Protein AF-A0A9N9G945-F1 (afdb_monomer_lite)

pLDDT: mean 83.8, std 15.75, range [39.5, 96.56]

InterPro domains:
  IPR036910 High mobility group box domain superfamily [G3DSA:1.10.30.10] (31-111)
  IPR036910 High mobility group box domain superfamily [SSF47095] (25-95)

Organism: NCBI:txid144530

Radius of gyration: 19.73 Å; chains: 1; bounding box: 50×28×59 Å

Structure (mmCIF, N/CA/C/O backbone):
data_AF-A0A9N9G945-F1
#
_entry.id   AF-A0A9N9G945-F1
#
loop_
_atom_site.group_PDB
_atom_site.id
_atom_site.type_symbol
_atom_site.label_atom_id
_atom_site.label_alt_id
_atom_site.label_comp_id
_atom_site.label_asym_id
_atom_site.label_entity_id
_atom_site.label_seq_id
_atom_site.pdbx_PDB_ins_code
_atom_site.Cartn_x
_atom_site.Cartn_y
_atom_site.Cartn_z
_atom_site.occupancy
_atom_site.B_iso_or_equiv
_atom_site.auth_seq_id
_atom_site.auth_comp_id
_atom_site.auth_asym_id
_atom_site.auth_atom_id
_atom_site.pdbx_PDB_model_num
ATOM 1 N N . MET A 1 1 ? -18.377 8.975 13.671 1.00 60.25 1 MET A N 1
ATOM 2 C CA . MET A 1 1 ? -18.051 7.548 13.449 1.00 60.25 1 MET A CA 1
ATOM 3 C C . MET A 1 1 ? -16.677 7.257 14.026 1.00 60.25 1 MET A C 1
ATOM 5 O O . MET A 1 1 ? -15.816 8.119 13.916 1.00 60.25 1 MET A O 1
ATOM 9 N N . ASN A 1 2 ? -16.467 6.090 14.641 1.00 74.19 2 ASN A N 1
ATOM 10 C CA . ASN A 1 2 ? -15.138 5.680 15.098 1.00 74.19 2 ASN A CA 1
ATOM 11 C C . ASN A 1 2 ? -14.378 5.048 13.921 1.00 74.19 2 ASN A C 1
ATOM 13 O O . ASN A 1 2 ? -14.654 3.917 13.537 1.00 74.19 2 ASN A O 1
ATOM 17 N N . THR A 1 3 ? -13.463 5.796 13.310 1.00 76.31 3 THR A N 1
ATOM 18 C CA . THR A 1 3 ? -12.684 5.345 12.145 1.00 76.31 3 THR A CA 1
ATOM 19 C C . THR A 1 3 ? -11.620 4.310 12.511 1.00 76.31 3 THR A C 1
ATOM 21 O O . THR A 1 3 ? -11.193 3.555 11.644 1.00 76.31 3 THR A O 1
ATOM 24 N N . ASN A 1 4 ? -11.267 4.192 13.796 1.00 77.44 4 ASN A N 1
ATOM 25 C CA . ASN A 1 4 ? -10.287 3.225 14.302 1.00 77.44 4 ASN A CA 1
ATOM 26 C C . ASN A 1 4 ? -10.814 1.784 14.376 1.00 77.44 4 ASN A C 1
ATOM 28 O O . ASN A 1 4 ? -10.087 0.887 14.795 1.00 77.44 4 ASN A O 1
ATOM 32 N N . THR A 1 5 ? -12.068 1.542 13.994 1.00 85.62 5 THR A N 1
ATOM 33 C CA . THR A 1 5 ? -12.645 0.191 13.900 1.00 85.62 5 THR A CA 1
ATOM 34 C C . THR A 1 5 ? -13.060 -0.174 12.478 1.00 85.62 5 THR A C 1
ATOM 36 O O . THR A 1 5 ? -13.460 -1.310 12.230 1.00 85.62 5 THR A O 1
ATOM 39 N N . ILE A 1 6 ? -12.961 0.767 11.534 1.00 88.94 6 ILE A N 1
ATOM 40 C CA . ILE A 1 6 ? -13.328 0.542 10.139 1.00 88.94 6 ILE A CA 1
ATOM 41 C C . ILE A 1 6 ? -12.174 -0.170 9.446 1.00 88.94 6 ILE A C 1
ATOM 43 O O . ILE A 1 6 ? -11.084 0.376 9.317 1.00 88.94 6 ILE A O 1
ATOM 47 N N . ARG A 1 7 ? -12.435 -1.396 9.002 1.00 92.12 7 ARG A N 1
ATOM 48 C CA . ARG A 1 7 ? -11.482 -2.233 8.277 1.00 92.12 7 ARG A CA 1
ATOM 49 C C . ARG A 1 7 ? -11.816 -2.221 6.790 1.00 92.12 7 ARG A C 1
ATOM 51 O O . ARG A 1 7 ? -13.009 -2.191 6.475 1.00 92.12 7 ARG A O 1
ATOM 58 N N . PRO A 1 8 ? -10.813 -2.284 5.896 1.00 91.50 8 PRO A N 1
ATOM 59 C CA . PRO A 1 8 ? -11.073 -2.588 4.497 1.00 91.50 8 PRO A CA 1
ATOM 60 C C . PRO A 1 8 ? -11.803 -3.928 4.388 1.00 91.50 8 PRO A C 1
ATOM 62 O O . PRO A 1 8 ? -11.535 -4.845 5.169 1.00 91.50 8 PRO A O 1
ATOM 65 N N . GLN A 1 9 ? -12.697 -4.055 3.411 1.00 91.19 9 GLN A N 1
ATOM 66 C CA . GLN A 1 9 ? -13.300 -5.342 3.087 1.00 91.19 9 GLN A CA 1
ATOM 67 C C . GLN A 1 9 ? -12.224 -6.404 2.792 1.00 91.19 9 GLN A C 1
ATOM 69 O O . GLN A 1 9 ? -11.190 -6.107 2.189 1.00 91.19 9 GLN A O 1
ATOM 74 N N . PHE A 1 10 ? -12.483 -7.645 3.214 1.00 88.56 10 PHE A N 1
ATOM 75 C CA . PHE A 1 10 ? -11.690 -8.811 2.841 1.00 88.56 10 PHE A CA 1
ATOM 76 C C . PHE A 1 10 ? -12.560 -9.812 2.057 1.00 88.56 10 PHE A C 1
ATOM 78 O O . PHE A 1 10 ? -13.646 -10.145 2.541 1.00 88.56 10 PHE A O 1
ATOM 85 N N . PRO A 1 11 ? -12.120 -10.306 0.883 1.00 86.94 11 PRO A N 1
ATOM 86 C CA . PRO A 1 11 ? -10.871 -9.965 0.194 1.00 86.94 11 PRO A CA 1
ATOM 87 C C . PRO A 1 11 ? -10.818 -8.484 -0.232 1.00 86.94 11 PRO A C 1
ATOM 89 O O . PRO A 1 11 ? -11.869 -7.868 -0.432 1.00 86.94 11 PRO A O 1
ATOM 92 N N . PRO A 1 12 ? -9.616 -7.886 -0.317 1.00 86.31 12 PRO A N 1
ATOM 93 C CA . PRO A 1 12 ? -9.465 -6.480 -0.669 1.00 86.31 12 PRO A CA 1
ATOM 94 C C . PRO A 1 12 ? -9.986 -6.204 -2.080 1.00 86.31 12 PRO A C 1
ATOM 96 O O . PRO A 1 12 ? -9.579 -6.851 -3.042 1.00 86.31 12 PRO A O 1
ATOM 99 N N . ASN A 1 13 ? -10.837 -5.186 -2.219 1.00 85.50 13 ASN A N 1
ATOM 100 C CA . ASN A 1 13 ? -11.251 -4.658 -3.520 1.00 85.50 13 ASN A CA 1
ATOM 101 C C . ASN A 1 13 ? -10.168 -3.715 -4.084 1.00 85.50 13 ASN A C 1
ATOM 103 O O . ASN A 1 13 ? -10.354 -2.497 -4.201 1.00 85.50 13 ASN A O 1
ATOM 107 N N . LEU A 1 14 ? -8.988 -4.283 -4.329 1.00 87.69 14 LEU A N 1
ATOM 108 C CA . LEU A 1 14 ? -7.807 -3.593 -4.829 1.00 87.69 14 LEU A CA 1
ATOM 109 C C . LEU A 1 14 ? -7.157 -4.443 -5.918 1.00 87.69 14 LEU A C 1
ATOM 111 O O . LEU A 1 14 ? -6.752 -5.576 -5.663 1.00 87.69 14 LEU A O 1
ATOM 115 N N . SER A 1 15 ? -7.067 -3.885 -7.119 1.00 89.50 15 SER A N 1
ATOM 116 C CA . SER A 1 15 ? -6.408 -4.531 -8.251 1.00 89.50 15 SER A CA 1
ATOM 117 C C . SER A 1 15 ? -4.895 -4.305 -8.232 1.00 89.50 15 SER A C 1
ATOM 119 O O . SER A 1 15 ? -4.377 -3.364 -7.620 1.00 89.50 15 SER A O 1
ATOM 121 N N . VAL A 1 16 ? -4.177 -5.194 -8.911 1.00 89.31 16 VAL A N 1
ATOM 122 C CA . VAL A 1 16 ? -2.718 -5.149 -9.042 1.00 89.31 16 VAL A CA 1
ATOM 123 C C . VAL A 1 16 ? -2.296 -3.924 -9.865 1.00 89.31 16 VAL A C 1
ATOM 125 O O . VAL A 1 16 ? -1.304 -3.262 -9.565 1.00 89.31 16 VAL A O 1
ATOM 128 N N . GLU A 1 17 ? -3.107 -3.566 -10.853 1.00 88.06 17 GLU A N 1
ATOM 129 C CA . GLU A 1 17 ? -2.954 -2.409 -11.723 1.00 88.06 17 GLU A CA 1
ATOM 130 C C . GLU A 1 17 ? -3.032 -1.110 -10.920 1.00 88.06 17 GLU A C 1
ATOM 132 O O . GLU A 1 17 ? -2.149 -0.259 -11.040 1.00 88.06 17 GLU A O 1
ATOM 137 N N . GLU A 1 18 ? -4.031 -0.981 -10.037 1.00 88.69 18 GLU A N 1
ATOM 138 C CA . GLU A 1 18 ? -4.199 0.186 -9.161 1.00 88.69 18 GLU A CA 1
ATOM 139 C C . GLU A 1 18 ? -2.964 0.449 -8.289 1.00 88.69 18 GLU A C 1
ATOM 141 O O . GLU A 1 18 ? -2.638 1.607 -8.017 1.00 88.69 18 GLU A O 1
ATOM 146 N N . LEU A 1 19 ? -2.243 -0.600 -7.879 1.00 89.44 19 LEU A N 1
ATOM 147 C CA . LEU A 1 19 ? -1.011 -0.464 -7.100 1.00 89.44 19 LEU A CA 1
ATOM 148 C C . LEU A 1 19 ? 0.130 0.164 -7.911 1.00 89.44 19 LEU A C 1
ATOM 150 O O . LEU A 1 19 ? 0.963 0.881 -7.349 1.00 89.44 19 LEU A O 1
ATOM 154 N N . ILE A 1 20 ? 0.184 -0.078 -9.221 1.00 90.69 20 ILE A N 1
ATOM 155 C CA . ILE A 1 20 ? 1.311 0.342 -10.061 1.00 90.69 20 ILE A CA 1
ATOM 156 C C . ILE A 1 20 ? 1.045 1.613 -10.866 1.00 90.69 20 ILE A C 1
ATOM 158 O O . ILE A 1 20 ? 2.013 2.182 -11.367 1.00 90.69 20 ILE A O 1
ATOM 162 N N . VAL A 1 21 ? -0.199 2.113 -10.941 1.00 88.88 21 VAL A N 1
ATOM 163 C CA . VAL A 1 21 ? -0.561 3.325 -11.716 1.00 88.88 21 VAL A CA 1
ATOM 164 C C . VAL A 1 21 ? 0.419 4.475 -11.472 1.00 88.88 21 VAL A C 1
ATOM 166 O O . VAL A 1 21 ? 1.005 5.006 -12.412 1.00 88.88 21 VAL A O 1
ATOM 169 N N . ASN A 1 22 ? 0.685 4.814 -10.208 1.00 85.50 22 ASN A N 1
ATOM 170 C CA . ASN A 1 22 ? 1.592 5.917 -9.867 1.00 85.50 22 ASN A CA 1
ATOM 171 C C . ASN A 1 22 ? 3.044 5.657 -10.306 1.00 85.50 22 ASN A C 1
ATOM 173 O O . ASN A 1 22 ? 3.765 6.591 -10.664 1.00 85.50 22 ASN A O 1
ATOM 177 N N . ALA A 1 23 ? 3.491 4.400 -10.258 1.00 86.44 23 ALA A N 1
ATOM 178 C CA . ALA A 1 23 ? 4.832 4.017 -10.686 1.00 86.44 23 ALA A CA 1
ATOM 179 C C . ALA A 1 23 ? 4.964 4.083 -12.216 1.00 86.44 23 ALA A C 1
ATOM 181 O O . ALA A 1 23 ? 5.948 4.635 -12.710 1.00 86.44 23 ALA A O 1
ATOM 182 N N . VAL A 1 24 ? 3.950 3.607 -12.947 1.00 87.50 24 VAL A N 1
ATOM 183 C CA . VAL A 1 24 ? 3.861 3.668 -14.415 1.00 87.50 24 VAL A CA 1
ATOM 184 C C . VAL A 1 24 ? 3.787 5.114 -14.899 1.00 87.50 24 VAL A C 1
ATOM 186 O O . VAL A 1 24 ? 4.567 5.523 -15.756 1.00 87.50 24 VAL A O 1
ATOM 189 N N . GLU A 1 25 ? 2.926 5.941 -14.307 1.00 87.31 25 GLU A N 1
ATOM 190 C CA . GLU A 1 25 ? 2.840 7.357 -14.670 1.00 87.31 25 GLU A CA 1
ATOM 191 C C . GLU A 1 25 ? 4.164 8.091 -14.466 1.00 87.31 25 GLU A C 1
ATOM 193 O O . GLU A 1 25 ? 4.571 8.911 -15.293 1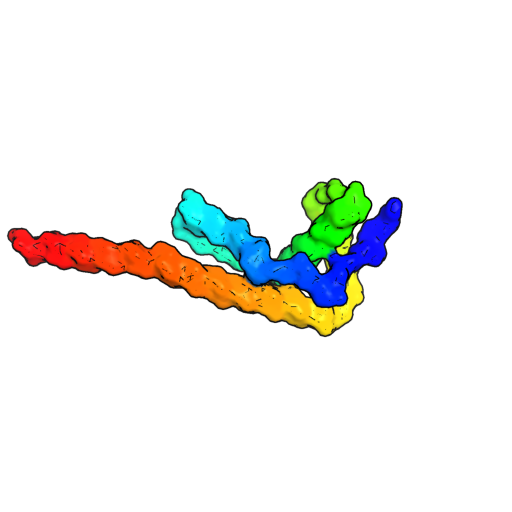.00 87.31 25 GLU A O 1
ATOM 198 N N . LYS A 1 26 ? 4.850 7.817 -13.353 1.00 85.94 26 LYS A N 1
ATOM 199 C CA . LYS A 1 26 ? 6.136 8.444 -13.061 1.00 85.94 26 LYS A CA 1
ATOM 200 C C . LYS A 1 26 ? 7.225 7.967 -14.017 1.00 85.94 26 LYS A C 1
ATOM 202 O O . LYS A 1 26 ? 8.050 8.787 -14.429 1.00 85.94 26 LYS A O 1
ATOM 207 N N . LEU A 1 27 ? 7.203 6.690 -14.395 1.00 86.56 27 LEU A N 1
ATOM 208 C CA . LEU A 1 27 ? 8.062 6.151 -15.442 1.00 86.56 27 LEU A CA 1
ATOM 209 C C . LEU A 1 27 ? 7.833 6.899 -16.761 1.00 86.56 27 LEU A C 1
ATOM 211 O O . LEU A 1 27 ? 8.793 7.412 -17.323 1.00 86.56 27 LEU A O 1
ATOM 215 N N . HIS A 1 28 ? 6.585 7.066 -17.201 1.00 85.50 28 HIS A N 1
ATOM 216 C CA . HIS A 1 28 ? 6.273 7.795 -18.437 1.00 85.50 28 HIS A CA 1
ATOM 217 C C . HIS A 1 28 ? 6.691 9.272 -18.386 1.00 85.50 28 HIS A C 1
ATOM 219 O O . HIS A 1 28 ? 7.246 9.792 -19.348 1.00 85.50 28 HIS A O 1
ATOM 225 N N . LYS A 1 29 ? 6.456 9.959 -17.260 1.00 86.12 29 LYS A N 1
ATOM 226 C CA . LYS A 1 29 ? 6.747 11.398 -17.119 1.00 86.12 29 LYS A CA 1
ATOM 227 C C . LYS A 1 29 ? 8.241 11.708 -16.996 1.00 86.12 29 LYS A C 1
ATOM 229 O O . LYS A 1 29 ? 8.668 12.791 -17.377 1.00 86.12 29 LYS A O 1
ATOM 234 N N . THR A 1 30 ? 9.025 10.808 -16.399 1.00 85.69 30 THR A N 1
ATOM 235 C CA . THR A 1 30 ? 10.420 11.103 -16.010 1.00 85.69 30 THR A CA 1
ATOM 236 C C . THR A 1 30 ? 11.456 10.146 -16.591 1.00 85.69 30 THR A C 1
ATOM 238 O O . THR A 1 30 ? 12.649 10.380 -16.412 1.00 85.69 30 THR A O 1
ATOM 241 N N . GLY A 1 31 ? 11.028 9.047 -17.216 1.00 81.56 31 GLY A N 1
ATOM 242 C CA . GLY A 1 31 ? 11.893 7.944 -17.644 1.00 81.56 31 GLY A CA 1
ATOM 243 C C . GLY A 1 31 ? 12.495 7.135 -16.488 1.00 81.56 31 GLY A C 1
ATOM 244 O O . GLY A 1 31 ? 13.295 6.234 -16.722 1.00 81.56 31 GLY A O 1
ATOM 245 N N . LYS A 1 32 ? 12.151 7.444 -15.228 1.00 80.00 32 LYS A N 1
ATOM 246 C CA . LYS A 1 32 ? 12.762 6.822 -14.045 1.00 80.00 32 LYS A CA 1
ATOM 247 C C . LYS A 1 32 ? 11.879 5.728 -13.462 1.00 80.00 32 LYS A C 1
ATOM 249 O O . LYS A 1 32 ? 10.754 5.985 -13.027 1.00 80.00 32 LYS A O 1
ATOM 254 N N . ILE A 1 33 ? 12.456 4.534 -13.341 1.00 82.69 33 ILE A N 1
ATOM 255 C CA . ILE A 1 33 ? 11.856 3.404 -12.629 1.00 82.69 33 ILE A CA 1
ATOM 256 C C . ILE A 1 33 ? 11.666 3.794 -11.160 1.00 82.69 33 ILE A C 1
ATOM 258 O O . ILE A 1 33 ? 12.603 4.207 -10.472 1.00 82.69 33 ILE A O 1
ATOM 262 N N . SER A 1 34 ? 10.428 3.698 -10.683 1.00 79.00 34 SER A N 1
ATOM 263 C CA . SER A 1 34 ? 10.067 3.979 -9.293 1.00 79.00 34 SER A CA 1
ATOM 264 C C . SER A 1 34 ? 9.816 2.691 -8.524 1.00 79.00 34 SER A C 1
ATOM 266 O O . SER A 1 34 ? 9.515 1.655 -9.105 1.00 79.00 34 SER A O 1
ATOM 268 N N . LYS A 1 35 ? 9.945 2.755 -7.196 1.00 79.12 35 LYS A N 1
ATOM 269 C CA . LYS A 1 35 ? 9.645 1.609 -6.334 1.00 79.12 35 LYS A CA 1
ATOM 270 C C . LYS A 1 35 ? 8.144 1.325 -6.350 1.00 79.12 35 LYS A C 1
ATOM 272 O O . LYS A 1 35 ? 7.346 2.258 -6.252 1.00 79.12 35 LYS A O 1
ATOM 277 N N . THR A 1 36 ? 7.790 0.049 -6.422 1.00 80.38 36 THR A N 1
ATOM 278 C CA . THR A 1 36 ? 6.417 -0.426 -6.246 1.00 80.38 36 THR A CA 1
ATOM 279 C C . THR A 1 36 ? 5.981 -0.265 -4.784 1.00 80.38 36 THR A C 1
ATOM 281 O O . THR A 1 36 ? 6.830 -0.257 -3.880 1.00 80.38 36 THR A O 1
ATOM 284 N N . PRO A 1 37 ? 4.679 -0.056 -4.519 1.00 85.19 37 PRO A N 1
ATOM 285 C CA . PRO A 1 37 ? 4.177 0.101 -3.157 1.00 85.19 37 PRO A CA 1
ATOM 286 C C . PRO A 1 37 ? 4.380 -1.176 -2.335 1.00 85.19 37 PRO A C 1
ATOM 288 O O . PRO A 1 37 ? 4.341 -2.278 -2.864 1.00 85.19 37 PRO A O 1
ATOM 291 N N . ASN A 1 38 ? 4.573 -1.029 -1.023 1.00 93.38 38 ASN A N 1
ATOM 292 C CA . ASN A 1 38 ? 4.644 -2.165 -0.100 1.00 93.38 38 ASN A CA 1
ATOM 293 C C . ASN A 1 38 ? 3.242 -2.608 0.375 1.00 93.38 38 ASN A C 1
ATOM 295 O O . ASN A 1 38 ? 2.242 -1.933 0.117 1.00 93.38 38 ASN A O 1
ATOM 299 N N . SER A 1 39 ? 3.162 -3.723 1.111 1.00 94.50 39 SER A N 1
ATOM 300 C CA . SER A 1 39 ? 1.882 -4.296 1.568 1.00 94.50 39 SER A CA 1
ATOM 301 C C . SER A 1 39 ? 1.089 -3.360 2.488 1.00 94.50 39 SER A C 1
ATOM 303 O O . SER A 1 39 ? -0.137 -3.349 2.447 1.00 94.50 39 SER A O 1
ATOM 305 N N . PHE A 1 40 ? 1.770 -2.523 3.275 1.00 94.62 40 PHE A N 1
ATOM 306 C CA . PHE A 1 40 ? 1.117 -1.501 4.095 1.00 94.62 40 PHE A CA 1
ATOM 307 C C . PHE A 1 40 ? 0.500 -0.383 3.239 1.00 94.62 40 PHE A C 1
ATOM 309 O O . PHE A 1 40 ? -0.605 0.075 3.521 1.00 94.62 40 PHE A O 1
ATOM 316 N N . PHE A 1 41 ? 1.174 0.043 2.168 1.00 93.44 41 PHE A N 1
ATOM 317 C CA . PHE A 1 41 ? 0.609 1.004 1.219 1.00 93.44 41 PHE A CA 1
ATOM 318 C C . PHE A 1 41 ? -0.636 0.442 0.529 1.00 93.44 41 PHE A C 1
ATOM 320 O O . PHE A 1 41 ? -1.639 1.150 0.454 1.00 93.44 41 PHE A O 1
ATOM 327 N N . ALA A 1 42 ? -0.596 -0.822 0.101 1.00 94.88 42 ALA A N 1
ATOM 328 C CA . ALA A 1 42 ? -1.756 -1.508 -0.465 1.00 94.88 42 ALA A CA 1
ATOM 329 C C . ALA A 1 42 ? -2.937 -1.532 0.524 1.00 94.88 42 ALA A C 1
ATOM 331 O O . ALA A 1 42 ? -4.050 -1.133 0.181 1.00 94.88 42 ALA A O 1
ATOM 332 N N . TYR A 1 43 ? -2.675 -1.883 1.786 1.00 95.81 43 TYR A N 1
ATOM 333 C CA . TYR A 1 43 ? -3.673 -1.834 2.857 1.00 95.81 43 TYR A CA 1
ATOM 334 C C . TYR A 1 43 ? -4.268 -0.430 3.044 1.00 95.81 43 TYR A C 1
ATOM 336 O O . TYR A 1 43 ? -5.485 -0.261 3.123 1.00 95.81 43 TYR A O 1
ATOM 344 N N . ARG A 1 44 ? -3.421 0.605 3.067 1.00 95.31 44 ARG A N 1
ATOM 345 C CA . ARG A 1 44 ? -3.852 2.001 3.222 1.00 95.31 44 ARG A CA 1
ATOM 346 C C . ARG A 1 44 ? -4.722 2.474 2.052 1.00 95.31 44 ARG A C 1
ATOM 348 O O . ARG A 1 44 ? -5.669 3.222 2.282 1.00 95.31 44 ARG A O 1
ATOM 355 N N . MET A 1 45 ? -4.435 2.033 0.826 1.00 94.25 45 MET A N 1
ATOM 356 C CA . MET A 1 45 ? -5.272 2.314 -0.348 1.00 94.25 45 MET A CA 1
ATOM 357 C C . MET A 1 45 ? -6.644 1.647 -0.230 1.00 94.25 45 MET A C 1
ATOM 359 O O . MET A 1 45 ? -7.663 2.304 -0.439 1.00 94.25 45 MET A O 1
ATOM 363 N N . ALA A 1 46 ? -6.689 0.376 0.174 1.00 94.88 46 ALA A N 1
ATOM 364 C CA . ALA A 1 46 ? -7.950 -0.325 0.407 1.00 94.88 46 ALA A CA 1
ATOM 365 C C . ALA A 1 46 ? -8.783 0.359 1.510 1.00 94.88 46 ALA A C 1
ATOM 367 O O . ALA A 1 46 ? -9.985 0.566 1.347 1.00 94.88 46 ALA A O 1
ATOM 368 N N . LEU A 1 47 ? -8.136 0.803 2.594 1.00 94.88 47 LEU A N 1
ATOM 369 C CA . LEU A 1 47 ? -8.788 1.566 3.661 1.00 94.88 47 LEU A CA 1
ATOM 370 C C . LEU A 1 47 ? -9.345 2.900 3.159 1.00 94.88 47 LEU A C 1
ATOM 372 O O . LEU A 1 47 ? -10.456 3.280 3.520 1.00 94.88 47 LEU A O 1
ATOM 376 N N . GLN A 1 48 ? -8.598 3.611 2.316 1.00 94.00 48 GLN A N 1
ATOM 377 C CA . GLN A 1 48 ? -9.064 4.862 1.726 1.00 94.00 48 GLN A CA 1
ATOM 378 C C . GLN A 1 48 ? -10.340 4.657 0.902 1.00 94.00 48 GLN A C 1
ATOM 380 O O . GLN A 1 48 ? -11.270 5.455 1.031 1.00 94.00 48 GLN A O 1
ATOM 385 N N . LYS A 1 49 ? -10.402 3.591 0.091 1.00 92.75 49 LYS A N 1
ATOM 386 C CA . LYS A 1 49 ? -11.593 3.242 -0.704 1.00 92.75 49 LYS A CA 1
ATOM 387 C C . LYS A 1 49 ? -12.788 2.950 0.202 1.00 92.75 49 LYS A C 1
ATOM 389 O O . LYS A 1 49 ? -13.861 3.504 -0.014 1.00 92.75 49 LYS A O 1
ATOM 394 N N . GLU A 1 50 ? -12.581 2.163 1.255 1.00 93.81 50 GLU A N 1
ATOM 395 C CA . GLU A 1 50 ? -13.626 1.827 2.227 1.00 93.81 50 GLU A CA 1
ATOM 396 C C . GLU A 1 50 ? -14.180 3.068 2.946 1.00 93.81 50 GLU A C 1
ATOM 398 O O . GLU A 1 50 ? -15.391 3.244 3.074 1.00 93.81 50 GLU A O 1
ATOM 403 N N . LEU A 1 51 ? -13.301 3.962 3.403 1.00 92.75 51 LEU A N 1
ATOM 404 C CA . LEU A 1 51 ? -13.706 5.196 4.076 1.00 92.75 51 LEU A CA 1
ATOM 405 C C . LEU A 1 51 ? -14.438 6.145 3.121 1.00 92.75 51 LEU A C 1
ATOM 407 O O . LEU A 1 51 ? -15.469 6.710 3.488 1.00 92.75 51 LEU A O 1
ATOM 411 N N . THR A 1 52 ? -13.958 6.245 1.882 1.00 92.25 52 THR A N 1
ATOM 412 C CA . THR A 1 52 ? -14.587 7.056 0.834 1.00 92.25 52 THR A CA 1
ATOM 413 C C . THR A 1 52 ? -15.990 6.543 0.504 1.00 92.25 52 THR A C 1
ATOM 415 O O . THR A 1 52 ? -16.925 7.336 0.428 1.00 92.25 52 THR A O 1
ATOM 418 N N . ALA A 1 53 ? -16.179 5.220 0.416 1.00 91.44 53 ALA A N 1
ATOM 419 C CA . ALA A 1 53 ? -17.493 4.599 0.223 1.00 91.44 53 ALA A CA 1
ATOM 420 C C . ALA A 1 53 ? -18.483 4.915 1.363 1.00 91.44 53 ALA A C 1
ATOM 422 O O . ALA A 1 53 ? -19.697 4.890 1.169 1.00 91.44 53 ALA A O 1
ATOM 423 N N . ARG A 1 54 ? -17.972 5.264 2.549 1.00 91.44 54 ARG A N 1
ATOM 424 C CA . ARG A 1 54 ? -18.752 5.684 3.723 1.00 91.44 54 ARG A CA 1
ATOM 425 C C . ARG A 1 54 ? -18.858 7.208 3.859 1.00 91.44 54 ARG A C 1
ATOM 427 O O . ARG A 1 54 ? -19.242 7.694 4.921 1.00 91.44 54 ARG A O 1
ATOM 434 N N . ASN A 1 55 ? -18.540 7.958 2.800 1.00 92.62 55 ASN A N 1
ATOM 435 C CA . ASN A 1 55 ? -18.520 9.424 2.756 1.00 92.62 55 ASN A CA 1
ATOM 436 C C . ASN A 1 55 ? -17.545 10.071 3.758 1.00 92.62 55 ASN A C 1
ATOM 438 O O . ASN A 1 55 ? -17.783 11.181 4.236 1.00 92.62 55 ASN A O 1
ATOM 442 N N . TYR A 1 56 ? -16.443 9.389 4.079 1.00 91.50 56 TYR A N 1
ATOM 443 C CA . TYR A 1 56 ? -15.385 9.918 4.934 1.00 91.50 56 TYR A CA 1
ATOM 444 C C . TYR A 1 56 ? -14.074 10.079 4.158 1.00 91.50 56 TYR A C 1
ATOM 446 O O . TYR A 1 56 ? -13.560 9.133 3.566 1.00 91.50 56 TYR A O 1
ATOM 454 N N . TYR A 1 57 ? -13.511 11.285 4.209 1.00 92.38 57 TYR A N 1
ATOM 455 C CA . TYR A 1 57 ? -12.354 11.692 3.412 1.00 92.38 57 TYR A CA 1
ATOM 456 C C . TYR A 1 57 ? -11.220 12.162 4.337 1.00 92.38 57 TYR A C 1
ATOM 458 O O . TYR A 1 57 ? -11.046 13.366 4.533 1.00 92.38 57 TYR A O 1
ATOM 466 N N . PRO A 1 58 ? -10.473 11.239 4.972 1.00 89.38 58 PRO A N 1
ATOM 467 C CA . PRO A 1 58 ? -9.371 11.617 5.848 1.00 89.38 58 PRO A CA 1
ATOM 468 C C . PRO A 1 58 ? -8.241 12.267 5.049 1.00 89.38 58 PRO A C 1
ATOM 470 O O . PRO A 1 58 ? -7.956 11.874 3.914 1.00 89.38 58 PRO A O 1
ATOM 473 N N . ASN A 1 59 ? -7.531 13.208 5.673 1.00 92.88 59 ASN A N 1
ATOM 474 C CA . ASN A 1 59 ? -6.254 13.655 5.127 1.00 92.88 59 ASN A CA 1
ATOM 475 C C . ASN A 1 59 ? -5.218 12.510 5.179 1.00 92.88 59 ASN A C 1
ATOM 477 O O . ASN A 1 59 ? -5.402 11.488 5.846 1.00 92.88 59 ASN A O 1
ATOM 481 N N . MET A 1 60 ? -4.104 12.673 4.463 1.00 90.81 60 MET A N 1
ATOM 482 C CA . MET A 1 60 ? -3.086 11.620 4.358 1.00 90.81 60 MET A CA 1
ATOM 483 C C . MET A 1 60 ? -2.417 11.262 5.690 1.00 90.81 60 MET A C 1
ATOM 485 O O . MET A 1 60 ? -2.052 10.097 5.876 1.00 90.81 60 MET A O 1
ATOM 489 N N . CYS A 1 61 ? -2.267 12.220 6.609 1.00 94.06 61 CYS A N 1
ATOM 490 C CA . CYS A 1 61 ? -1.692 11.970 7.930 1.00 94.06 61 CYS A CA 1
ATOM 491 C C . CYS A 1 61 ? -2.625 11.083 8.757 1.00 94.06 61 CYS A C 1
ATOM 493 O O . CYS A 1 61 ? -2.211 10.014 9.205 1.00 94.06 61 CYS A O 1
ATOM 495 N N . ASP A 1 62 ? -3.896 11.467 8.865 1.00 93.00 62 ASP A N 1
ATOM 496 C CA . ASP A 1 62 ? -4.910 10.726 9.617 1.00 93.00 62 ASP A CA 1
ATOM 497 C C . ASP A 1 62 ? -5.098 9.325 9.046 1.00 93.00 62 ASP A C 1
ATOM 499 O O . ASP A 1 62 ? -5.091 8.341 9.783 1.00 93.00 62 ASP A O 1
ATOM 503 N N . LEU A 1 63 ? -5.177 9.207 7.717 1.00 94.75 63 LEU A N 1
ATOM 504 C CA . LEU A 1 63 ? -5.291 7.914 7.052 1.00 94.75 63 LEU A CA 1
ATOM 505 C C . LEU A 1 63 ? -4.105 6.997 7.379 1.00 94.75 63 LEU A C 1
ATOM 507 O O . LEU A 1 63 ? -4.293 5.797 7.567 1.00 94.75 63 LEU A O 1
ATOM 511 N N . SER A 1 64 ? -2.890 7.544 7.451 1.00 95.00 64 SER A N 1
ATOM 512 C CA . SER A 1 64 ? -1.685 6.766 7.763 1.00 95.00 64 SER A CA 1
ATOM 513 C C . SER A 1 64 ? -1.651 6.325 9.225 1.00 95.00 64 SER A C 1
ATOM 515 O O . SER A 1 64 ? -1.264 5.190 9.502 1.00 95.00 64 SER A O 1
ATOM 517 N N . ILE A 1 65 ? -2.103 7.180 10.147 1.00 94.31 65 ILE A N 1
ATOM 518 C CA . ILE A 1 65 ? -2.234 6.850 11.573 1.00 94.31 65 ILE A CA 1
ATOM 519 C C . ILE A 1 65 ? -3.266 5.735 11.765 1.00 94.31 65 ILE A C 1
ATOM 521 O O . ILE A 1 65 ? -2.967 4.717 12.391 1.00 94.31 65 ILE A O 1
ATOM 525 N N . ILE A 1 66 ? -4.457 5.893 11.179 1.00 94.38 66 ILE A N 1
ATOM 526 C CA . ILE A 1 66 ? -5.531 4.897 11.257 1.00 94.38 66 ILE A CA 1
ATOM 527 C C . ILE A 1 66 ? -5.040 3.578 10.651 1.00 94.38 66 ILE A C 1
ATOM 529 O O . ILE A 1 66 ? -5.073 2.548 11.320 1.00 94.38 66 ILE A O 1
ATOM 533 N N . ALA A 1 67 ? -4.501 3.603 9.428 1.00 95.94 67 ALA A N 1
ATOM 534 C CA . ALA A 1 67 ? -3.978 2.408 8.772 1.00 95.94 67 ALA A CA 1
ATOM 535 C C . ALA A 1 67 ? -2.888 1.716 9.599 1.00 95.94 67 ALA A C 1
ATOM 537 O O . ALA A 1 67 ? -2.884 0.493 9.670 1.00 95.94 67 ALA A O 1
ATOM 538 N N . GLY A 1 68 ? -1.982 2.468 10.233 1.00 96.25 68 GLY A N 1
ATOM 539 C CA . GLY A 1 68 ? -0.920 1.915 11.077 1.00 96.25 68 GLY A CA 1
ATOM 540 C C . GLY A 1 68 ? -1.471 1.142 12.274 1.00 96.25 68 GLY A C 1
ATOM 541 O O . GLY A 1 68 ? -1.116 -0.020 12.479 1.00 96.25 68 GLY A O 1
ATOM 542 N N . ASN A 1 69 ? -2.396 1.758 13.012 1.00 94.94 69 ASN A N 1
ATOM 543 C CA . ASN A 1 69 ? -3.049 1.134 14.164 1.00 94.94 69 ASN A CA 1
ATOM 544 C C . ASN A 1 69 ? -3.806 -0.135 13.765 1.00 94.94 69 ASN A C 1
ATOM 546 O O . ASN A 1 69 ? -3.703 -1.171 14.424 1.00 94.94 69 ASN A O 1
ATOM 550 N N . LEU A 1 70 ? -4.545 -0.057 12.658 1.00 94.94 70 LEU A N 1
ATOM 551 C CA . LEU A 1 70 ? -5.302 -1.179 12.137 1.00 94.94 70 LEU A CA 1
ATOM 552 C C . LEU A 1 70 ? -4.363 -2.308 11.677 1.00 94.94 70 LEU A C 1
ATOM 554 O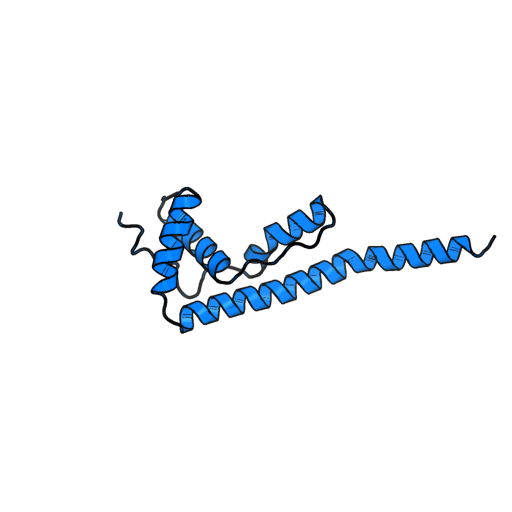 O . LEU A 1 70 ? -4.526 -3.444 12.118 1.00 94.94 70 LEU A O 1
ATOM 558 N N . TRP A 1 71 ? -3.344 -2.002 10.873 1.00 96.56 71 TRP A N 1
ATOM 559 C CA . TRP A 1 71 ? -2.407 -2.975 10.305 1.00 96.56 71 TRP A CA 1
ATOM 560 C C . TRP A 1 71 ? -1.680 -3.804 11.365 1.00 96.56 71 TRP A C 1
ATOM 562 O O . TRP A 1 71 ? -1.508 -5.010 11.194 1.00 96.56 71 TRP A O 1
ATOM 572 N N . ILE A 1 72 ? -1.277 -3.196 12.485 1.00 95.44 72 ILE A N 1
ATOM 573 C CA . ILE A 1 72 ? -0.634 -3.924 13.592 1.00 95.44 72 ILE A CA 1
ATOM 574 C C . ILE A 1 72 ? -1.557 -5.035 14.106 1.00 95.44 72 ILE A C 1
ATOM 576 O O . ILE A 1 72 ? -1.105 -6.164 14.294 1.00 95.44 72 ILE A O 1
ATOM 580 N N . GLN A 1 73 ? -2.846 -4.725 14.246 1.00 95.19 73 GLN A N 1
ATOM 581 C CA . GLN A 1 73 ? -3.880 -5.621 14.766 1.00 95.19 73 GLN A CA 1
ATOM 582 C C . GLN A 1 73 ? -4.401 -6.631 13.732 1.00 95.19 73 GLN A C 1
ATOM 584 O O . GLN A 1 73 ? -5.103 -7.565 14.112 1.00 95.19 73 GLN A O 1
ATOM 589 N N . GLU A 1 74 ? -4.091 -6.461 12.441 1.00 95.19 74 GLU A N 1
ATOM 590 C CA . GLU A 1 74 ? -4.539 -7.401 11.411 1.00 95.19 74 GLU A CA 1
ATOM 591 C C . GLU A 1 74 ? -3.918 -8.792 11.618 1.00 95.19 74 GLU A C 1
ATOM 593 O O . GLU A 1 74 ? -2.710 -8.908 11.888 1.00 95.19 74 GLU A O 1
ATOM 598 N N . PRO A 1 75 ? -4.707 -9.862 11.433 1.00 96.06 75 PRO A N 1
ATOM 599 C CA . PRO A 1 75 ? -4.202 -11.219 11.490 1.00 96.06 75 PRO A CA 1
ATOM 600 C C . PRO A 1 75 ? -3.291 -11.515 10.292 1.00 96.06 75 PRO A C 1
ATOM 602 O O . PRO A 1 75 ? -3.367 -10.892 9.230 1.00 96.06 75 PRO A O 1
ATOM 605 N N . GLN A 1 76 ? -2.418 -12.509 10.459 1.00 96.06 76 GLN A N 1
ATOM 606 C CA . GLN A 1 76 ? -1.359 -12.797 9.491 1.00 96.06 76 GLN A CA 1
ATOM 607 C C . GLN A 1 76 ? -1.887 -13.146 8.092 1.00 96.06 76 GLN A C 1
ATOM 609 O O . GLN A 1 76 ? -1.263 -12.767 7.106 1.00 96.06 76 GLN A O 1
ATOM 614 N N . TYR A 1 77 ? -3.037 -13.821 7.988 1.00 95.50 77 TYR A N 1
ATOM 615 C CA . TYR A 1 77 ? -3.612 -14.199 6.692 1.00 95.50 77 TYR A CA 1
ATOM 616 C C . TYR A 1 77 ? -4.036 -12.979 5.857 1.00 95.50 77 TYR A C 1
ATOM 618 O O . TYR A 1 77 ? -3.859 -12.979 4.643 1.00 95.50 77 TYR A O 1
ATOM 626 N N . ILE A 1 78 ? -4.513 -11.907 6.501 1.00 95.50 78 ILE A N 1
ATOM 627 C CA . ILE A 1 78 ? -4.824 -10.640 5.827 1.00 95.50 78 ILE A CA 1
ATOM 628 C C . ILE A 1 78 ? -3.531 -10.021 5.306 1.00 95.50 78 ILE A C 1
ATOM 630 O O . ILE A 1 78 ? -3.439 -9.640 4.142 1.00 95.50 78 ILE A O 1
ATOM 634 N N . LYS A 1 79 ? -2.500 -9.965 6.158 1.00 95.56 79 LYS A N 1
ATOM 635 C CA . LYS A 1 79 ? -1.195 -9.406 5.788 1.00 95.56 79 LYS A CA 1
ATOM 636 C C . LYS A 1 79 ? -0.573 -10.152 4.608 1.00 95.56 79 LYS A C 1
ATOM 638 O O . LYS A 1 79 ? -0.029 -9.507 3.714 1.00 95.56 79 LYS A O 1
ATOM 643 N N . ALA A 1 80 ? -0.694 -11.479 4.600 1.00 96.06 80 ALA A N 1
ATOM 644 C CA . ALA A 1 80 ? -0.209 -12.340 3.529 1.00 96.06 80 ALA A CA 1
ATOM 645 C C . ALA A 1 80 ? -0.895 -12.040 2.187 1.00 96.06 80 ALA A C 1
ATOM 647 O O . ALA A 1 80 ? -0.216 -11.967 1.168 1.00 96.06 80 ALA A O 1
ATOM 648 N N . GLU A 1 81 ? -2.203 -11.775 2.178 1.00 95.69 81 GLU A N 1
ATOM 649 C CA . GLU A 1 81 ? -2.908 -11.430 0.937 1.00 95.69 81 GLU A CA 1
ATOM 650 C C . GLU A 1 81 ? -2.423 -10.096 0.349 1.00 95.69 81 GLU A C 1
ATOM 652 O O . GLU A 1 81 ? -2.145 -10.001 -0.845 1.00 95.69 81 GLU A O 1
ATOM 657 N N . TYR A 1 82 ? -2.205 -9.073 1.181 1.00 95.81 82 TYR A N 1
ATOM 658 C CA . TYR A 1 82 ? -1.619 -7.813 0.704 1.00 95.81 82 TYR A CA 1
ATOM 659 C C . TYR A 1 82 ? -0.162 -7.964 0.249 1.00 95.81 82 TYR A C 1
ATOM 661 O O . TYR A 1 82 ? 0.282 -7.242 -0.644 1.00 95.81 82 TYR A O 1
ATOM 669 N N . GLN A 1 83 ? 0.600 -8.882 0.849 1.00 95.56 83 GLN A N 1
ATOM 670 C CA . GLN A 1 83 ? 1.944 -9.221 0.373 1.00 95.56 83 GLN A CA 1
ATOM 671 C C . GLN A 1 83 ? 1.895 -9.885 -1.005 1.00 95.56 83 GLN A C 1
ATOM 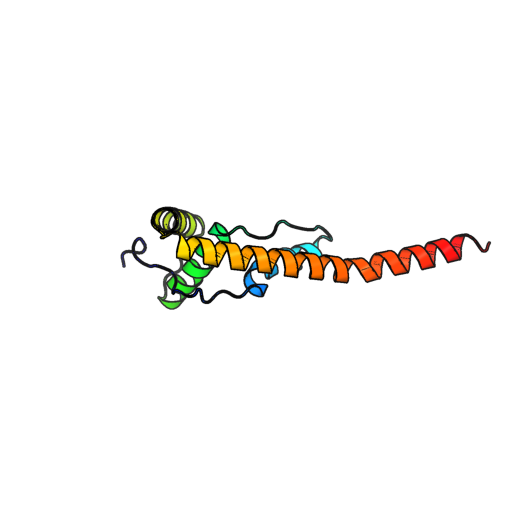673 O O . GLN A 1 83 ? 2.693 -9.517 -1.865 1.00 95.56 83 GLN A O 1
ATOM 678 N N . ARG A 1 84 ? 0.942 -10.798 -1.228 1.00 95.50 84 ARG A N 1
ATOM 679 C CA . ARG A 1 84 ? 0.707 -11.436 -2.528 1.00 95.50 84 ARG A CA 1
ATOM 680 C C . ARG A 1 84 ? 0.367 -10.400 -3.599 1.00 95.50 84 ARG A C 1
ATOM 682 O O . ARG A 1 84 ? 1.048 -10.344 -4.612 1.00 95.50 84 ARG A O 1
ATOM 689 N N . LEU A 1 85 ? -0.586 -9.504 -3.330 1.00 94.19 85 LEU A N 1
ATOM 690 C CA . LEU A 1 85 ? -0.957 -8.430 -4.264 1.00 94.19 85 LEU A CA 1
ATOM 691 C C . LEU A 1 85 ? 0.230 -7.546 -4.658 1.00 94.19 85 LEU A C 1
ATOM 693 O O . LEU A 1 85 ? 0.389 -7.181 -5.818 1.00 94.19 85 LEU A O 1
ATOM 697 N N . VAL A 1 86 ? 1.074 -7.198 -3.689 1.00 94.25 86 VAL A N 1
ATOM 698 C CA . VAL A 1 86 ? 2.265 -6.379 -3.939 1.00 94.25 86 VAL A CA 1
ATOM 699 C C . VAL A 1 86 ? 3.336 -7.137 -4.713 1.00 94.25 86 VAL A C 1
ATOM 701 O O . VAL A 1 86 ? 4.041 -6.537 -5.523 1.00 94.25 86 VAL A O 1
ATOM 704 N N . HIS A 1 87 ? 3.472 -8.439 -4.474 1.00 95.00 87 HIS A N 1
ATOM 705 C CA . HIS A 1 87 ? 4.361 -9.289 -5.251 1.00 95.00 87 HIS A CA 1
ATOM 706 C C . HIS A 1 87 ? 3.922 -9.345 -6.717 1.00 95.00 87 HIS A C 1
ATOM 708 O O . HIS A 1 87 ? 4.726 -9.044 -7.598 1.00 95.00 87 HIS A O 1
ATOM 714 N N . ASP A 1 88 ? 2.638 -9.606 -6.960 1.00 93.88 88 ASP A N 1
ATOM 715 C CA . ASP A 1 88 ? 2.059 -9.645 -8.305 1.00 93.88 88 ASP A CA 1
ATOM 716 C C . ASP A 1 88 ? 2.198 -8.277 -8.998 1.00 93.88 88 ASP A C 1
ATOM 718 O O . ASP A 1 88 ? 2.590 -8.193 -10.160 1.00 93.88 88 ASP A O 1
ATOM 722 N N . ALA A 1 89 ? 1.997 -7.181 -8.256 1.00 92.56 89 ALA A N 1
ATOM 723 C CA . ALA A 1 89 ? 2.196 -5.814 -8.748 1.00 92.56 89 ALA A CA 1
ATOM 724 C C . ALA A 1 89 ? 3.641 -5.542 -9.145 1.00 92.56 89 ALA A C 1
ATOM 726 O O . ALA A 1 89 ? 3.908 -4.837 -10.117 1.00 92.56 89 ALA A O 1
ATOM 727 N N . LYS A 1 90 ? 4.591 -6.098 -8.396 1.00 92.06 90 LYS A N 1
ATOM 728 C CA . LYS A 1 90 ? 6.004 -5.962 -8.713 1.00 92.06 90 LYS A CA 1
ATOM 729 C C . LYS A 1 90 ? 6.355 -6.675 -10.015 1.00 92.06 90 LYS A C 1
ATOM 731 O O . LYS A 1 90 ? 7.004 -6.053 -10.848 1.00 92.06 90 LYS A O 1
ATOM 736 N N . ILE A 1 91 ? 5.887 -7.910 -10.195 1.00 92.31 91 ILE A N 1
ATOM 737 C CA . ILE A 1 91 ? 6.092 -8.675 -11.433 1.00 92.31 91 ILE A CA 1
ATOM 738 C C . ILE A 1 91 ? 5.500 -7.911 -12.620 1.00 92.31 91 ILE A C 1
ATOM 740 O O . ILE A 1 91 ? 6.214 -7.616 -13.575 1.00 92.31 91 ILE A O 1
ATOM 744 N N . LEU A 1 92 ? 4.237 -7.485 -12.510 1.00 91.25 92 LEU A N 1
ATOM 745 C CA . LEU A 1 92 ? 3.560 -6.735 -13.565 1.00 91.25 92 LEU A CA 1
ATOM 746 C C . LEU A 1 92 ? 4.324 -5.451 -13.926 1.00 91.25 92 LEU A C 1
ATOM 748 O O . LEU A 1 92 ? 4.523 -5.141 -15.098 1.00 91.25 92 LEU A O 1
ATOM 752 N N . PHE A 1 93 ? 4.795 -4.692 -12.933 1.00 90.12 93 PHE A N 1
ATOM 753 C CA . PHE A 1 93 ? 5.552 -3.467 -13.189 1.00 90.12 93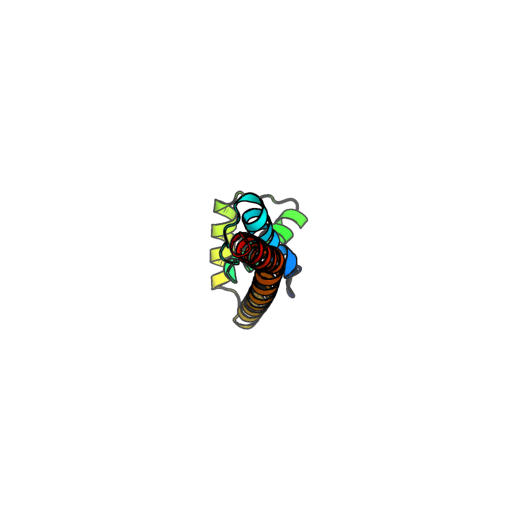 PHE A CA 1
ATOM 754 C C . PHE A 1 93 ? 6.915 -3.725 -13.847 1.00 90.12 93 PHE A C 1
ATOM 756 O O . PHE A 1 9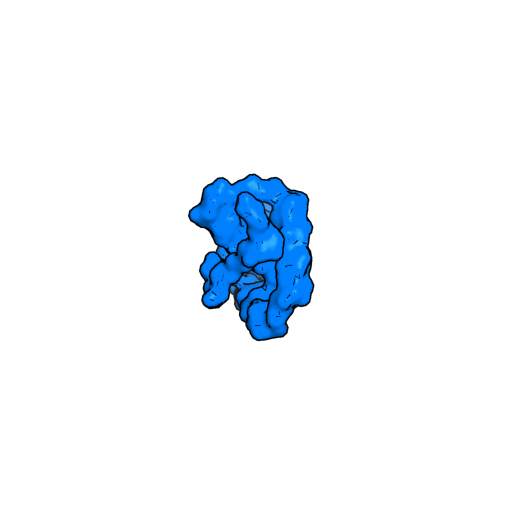3 ? 7.346 -2.931 -14.684 1.00 90.12 93 PHE A O 1
ATOM 763 N N . GLU A 1 94 ? 7.596 -4.811 -13.483 1.00 88.75 94 GLU A N 1
ATOM 764 C CA . GLU A 1 94 ? 8.854 -5.225 -14.111 1.00 88.75 94 GLU A CA 1
ATOM 765 C C . GLU A 1 94 ? 8.641 -5.603 -15.583 1.00 88.75 94 GLU A C 1
ATOM 767 O O . GLU A 1 94 ? 9.402 -5.143 -16.437 1.00 88.75 94 GLU A O 1
ATOM 772 N N . GLU A 1 95 ? 7.567 -6.334 -15.896 1.00 89.31 95 GLU A N 1
ATOM 773 C CA . GLU A 1 95 ? 7.151 -6.635 -17.273 1.00 89.31 95 GLU A CA 1
ATOM 774 C C . GLU A 1 95 ? 6.847 -5.354 -18.062 1.00 89.31 95 GLU A C 1
ATOM 776 O O . GLU A 1 95 ? 7.361 -5.163 -19.167 1.00 89.31 95 GLU A O 1
ATOM 781 N N . TYR A 1 96 ? 6.088 -4.421 -17.475 1.00 87.12 96 TYR A N 1
ATOM 782 C CA . TYR A 1 96 ? 5.819 -3.112 -18.080 1.00 87.12 96 TYR A CA 1
ATOM 783 C C . TYR A 1 96 ? 7.098 -2.330 -18.363 1.00 87.12 96 TYR A C 1
ATOM 785 O O . TYR A 1 96 ? 7.251 -1.779 -19.451 1.00 87.12 96 TYR A O 1
ATOM 793 N N . CYS A 1 97 ? 8.023 -2.272 -17.401 1.00 85.31 97 CYS A N 1
ATOM 794 C CA . CYS A 1 97 ? 9.304 -1.605 -17.598 1.00 85.31 97 CYS A CA 1
ATOM 795 C C . CYS A 1 97 ? 10.065 -2.267 -18.747 1.00 85.31 97 CYS A C 1
ATOM 797 O O . CYS A 1 97 ? 10.512 -1.569 -19.652 1.00 85.31 97 CYS A O 1
ATOM 799 N N . HIS A 1 98 ? 10.166 -3.598 -18.753 1.00 84.06 98 HIS A N 1
ATOM 800 C CA . HIS A 1 98 ? 10.833 -4.329 -19.823 1.00 84.06 98 HIS A CA 1
ATOM 801 C C . HIS A 1 98 ? 10.262 -3.939 -21.194 1.00 84.06 98 HIS A C 1
ATOM 803 O O . HIS A 1 98 ? 11.001 -3.446 -22.043 1.00 84.06 98 HIS A O 1
ATOM 809 N N . HIS A 1 99 ? 8.942 -4.024 -21.378 1.00 79.38 99 HIS A N 1
ATOM 810 C CA . HIS A 1 99 ? 8.290 -3.648 -22.634 1.00 79.38 99 HIS A CA 1
ATOM 811 C C . HIS A 1 99 ? 8.407 -2.160 -22.986 1.00 79.38 99 HIS A C 1
ATOM 813 O O . HIS A 1 99 ? 8.544 -1.833 -24.163 1.00 79.38 99 HIS A O 1
ATOM 819 N N . ALA A 1 100 ? 8.395 -1.259 -22.004 1.00 74.69 100 ALA A N 1
ATOM 820 C CA . ALA A 1 100 ? 8.576 0.173 -22.232 1.00 74.69 100 ALA A CA 1
ATOM 821 C C . ALA A 1 100 ? 10.012 0.527 -22.667 1.00 74.69 100 ALA A C 1
ATOM 823 O O . ALA A 1 100 ? 10.206 1.491 -23.407 1.00 74.69 100 ALA A O 1
ATOM 824 N N . PHE A 1 101 ? 11.015 -0.253 -22.244 1.00 65.75 101 PHE A N 1
ATOM 825 C CA . PHE A 1 101 ? 12.427 -0.031 -22.578 1.00 65.75 101 PHE A CA 1
ATOM 826 C C . PHE A 1 101 ? 12.931 -0.844 -23.788 1.00 65.75 101 PHE A C 1
ATOM 828 O O . PHE A 1 101 ? 13.896 -0.420 -24.421 1.00 65.75 101 PHE A O 1
ATOM 835 N N . LEU A 1 102 ? 12.279 -1.947 -24.180 1.00 55.66 102 LEU A N 1
ATOM 836 C CA . LEU A 1 102 ? 12.611 -2.715 -25.396 1.00 55.66 102 LEU A CA 1
ATOM 837 C C . LEU A 1 102 ? 12.631 -1.898 -26.711 1.00 55.66 102 LEU A C 1
ATOM 839 O O . LEU A 1 102 ? 13.556 -2.090 -27.503 1.00 55.66 102 LEU A O 1
ATOM 843 N N . PRO A 1 103 ? 11.691 -0.969 -26.989 1.00 53.91 103 PRO A N 1
ATOM 844 C CA . PRO A 1 103 ? 11.778 -0.149 -28.197 1.00 53.91 103 PRO A CA 1
ATOM 845 C C . PRO A 1 103 ? 12.922 0.874 -28.137 1.00 53.91 103 PRO A C 1
ATOM 847 O O . PRO A 1 103 ? 13.316 1.400 -29.172 1.00 53.91 103 PRO A O 1
ATOM 850 N N . TYR A 1 104 ? 13.490 1.166 -26.964 1.00 50.75 104 TYR A N 1
ATOM 851 C CA . TYR A 1 104 ? 14.621 2.088 -26.847 1.00 50.75 104 TYR A CA 1
ATOM 852 C C . TYR A 1 104 ? 15.947 1.423 -27.247 1.00 50.75 104 TYR A C 1
ATOM 854 O O . TYR A 1 104 ? 16.717 2.005 -28.007 1.00 50.75 104 TYR A O 1
ATOM 862 N N . SER A 1 105 ? 16.200 0.189 -26.804 1.00 50.88 105 SER A N 1
ATOM 863 C CA . SER A 1 105 ? 17.441 -0.541 -27.105 1.00 50.88 105 SER A CA 1
ATOM 864 C C . SER A 1 105 ? 17.560 -0.956 -28.576 1.00 50.88 105 SER A C 1
ATOM 866 O O . SER A 1 105 ? 18.621 -0.774 -29.170 1.00 50.88 105 SER A O 1
ATOM 868 N N . ILE A 1 106 ? 16.470 -1.420 -29.199 1.00 52.31 106 ILE A N 1
ATOM 869 C CA . ILE A 1 106 ? 16.467 -1.826 -30.620 1.00 52.31 106 ILE A CA 1
ATOM 870 C C . ILE A 1 106 ? 16.772 -0.631 -31.543 1.00 52.31 106 ILE A C 1
ATOM 872 O O . ILE A 1 106 ? 17.507 -0.761 -32.521 1.00 52.31 106 ILE A O 1
ATOM 876 N N . ASN A 1 107 ? 16.260 0.558 -31.212 1.00 50.03 107 ASN A N 1
ATOM 877 C CA . ASN A 1 107 ? 16.502 1.770 -31.998 1.00 50.03 107 ASN A CA 1
ATOM 878 C C . ASN A 1 107 ? 17.944 2.301 -31.854 1.00 50.03 107 ASN A C 1
ATOM 880 O O . ASN A 1 107 ? 18.484 2.856 -32.811 1.00 50.03 107 ASN A O 1
ATOM 884 N N . GLN A 1 108 ? 18.598 2.106 -30.701 1.00 47.12 108 GLN A N 1
ATOM 885 C CA . GLN A 1 108 ? 19.999 2.508 -30.512 1.00 47.12 108 GLN A CA 1
ATOM 886 C C . GLN A 1 108 ? 20.988 1.608 -31.264 1.00 47.12 108 GLN A C 1
ATOM 888 O O . GLN A 1 108 ? 21.937 2.125 -31.852 1.00 47.12 108 GLN A O 1
ATOM 893 N N . GLU A 1 109 ? 20.756 0.292 -31.315 1.00 47.91 109 GLU A N 1
ATOM 894 C CA . GLU A 1 109 ? 21.589 -0.627 -32.108 1.00 47.91 109 GLU A CA 1
ATOM 895 C C . GLU A 1 109 ? 21.454 -0.376 -33.617 1.00 47.91 109 GLU A C 1
ATOM 897 O O . GLU A 1 109 ? 22.440 -0.451 -34.353 1.00 47.91 109 GLU A O 1
ATOM 902 N N . GLN A 1 110 ? 20.258 -0.019 -34.096 1.00 49.09 110 GLN A N 1
ATOM 903 C CA . GLN A 1 110 ? 20.056 0.373 -35.495 1.00 49.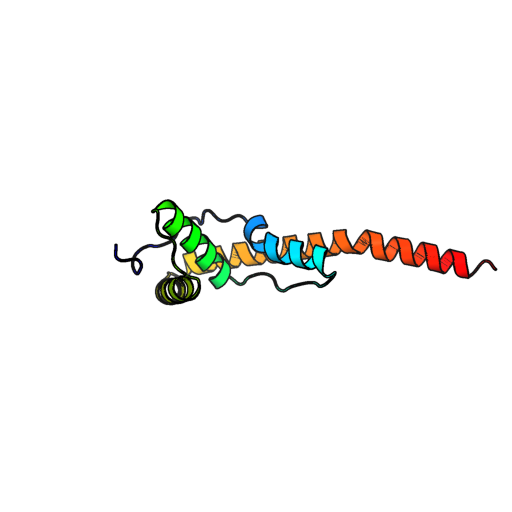09 110 GLN A CA 1
ATOM 904 C C . GLN A 1 110 ? 20.745 1.709 -35.826 1.00 49.09 110 GLN A C 1
ATOM 906 O O . GLN A 1 110 ? 21.358 1.833 -36.886 1.00 49.09 110 GLN A O 1
ATOM 911 N N . GLN A 1 111 ? 20.716 2.690 -34.915 1.00 45.47 111 GLN A N 1
ATOM 912 C CA . GLN A 1 111 ? 21.425 3.964 -35.093 1.00 45.47 111 GLN A CA 1
ATOM 913 C C . GLN A 1 111 ? 22.952 3.826 -35.007 1.00 45.47 111 GLN A C 1
ATOM 915 O O . GLN A 1 111 ? 23.652 4.463 -35.792 1.00 45.47 111 GLN A O 1
ATOM 920 N N . GLN A 1 112 ? 23.485 2.985 -34.113 1.00 48.59 112 GLN A N 1
ATOM 921 C CA . GLN A 1 112 ? 24.925 2.705 -34.058 1.00 48.59 112 GLN A CA 1
ATOM 922 C C . GLN A 1 112 ? 25.406 1.949 -35.297 1.00 48.59 112 GLN A C 1
ATOM 924 O O . GLN A 1 112 ? 26.444 2.308 -35.847 1.00 48.59 112 GLN A O 1
ATOM 929 N N . ASN A 1 113 ? 24.643 0.971 -35.796 1.00 50.34 113 ASN A N 1
ATOM 930 C CA . ASN A 1 113 ? 25.007 0.266 -37.027 1.00 50.34 113 ASN A CA 1
ATOM 931 C C . ASN A 1 113 ? 25.021 1.188 -38.254 1.00 50.34 113 ASN A C 1
ATOM 933 O O . ASN A 1 113 ? 25.874 1.014 -39.114 1.00 50.34 113 ASN A O 1
ATOM 937 N N . LEU A 1 114 ? 24.159 2.207 -38.327 1.00 50.25 114 LEU A N 1
ATOM 938 C CA . LEU A 1 114 ? 24.205 3.206 -39.406 1.00 50.25 114 LEU A CA 1
ATOM 939 C C . LEU A 1 114 ? 25.427 4.141 -39.332 1.00 50.25 114 LEU A C 1
ATOM 941 O O . LEU A 1 114 ? 25.819 4.698 -40.355 1.00 50.25 114 LEU A O 1
ATOM 945 N N . TYR A 1 115 ? 26.045 4.305 -38.159 1.00 45.06 115 TYR A N 1
ATOM 946 C CA . TYR A 1 115 ? 27.197 5.196 -37.958 1.00 45.06 115 TYR A CA 1
ATOM 947 C C . TYR A 1 115 ? 28.550 4.549 -38.319 1.00 45.06 115 TYR A C 1
ATOM 949 O O . TYR A 1 115 ? 29.547 5.253 -38.428 1.00 45.06 115 TYR A O 1
ATOM 957 N N . TYR A 1 116 ? 28.590 3.229 -38.536 1.00 42.62 116 TYR A N 1
ATOM 958 C CA . TYR A 1 116 ? 29.799 2.480 -38.920 1.00 42.62 116 TYR A CA 1
ATOM 959 C C . TYR A 1 116 ? 29.905 2.176 -40.431 1.00 42.62 116 TYR A C 1
ATOM 961 O O . TYR A 1 116 ? 30.829 1.479 -40.845 1.00 42.62 116 TYR A O 1
ATOM 969 N N . PHE A 1 117 ? 28.984 2.687 -41.260 1.00 46.28 117 PHE A N 1
ATOM 970 C CA . PHE A 1 117 ? 28.982 2.495 -42.723 1.00 46.28 117 PHE A CA 1
ATOM 971 C C . PHE A 1 117 ? 29.462 3.717 -43.543 1.00 46.28 117 PHE A C 1
ATOM 973 O O . PHE A 1 117 ? 29.270 3.737 -44.759 1.00 46.28 117 PHE A O 1
ATOM 980 N N . TYR A 1 118 ? 30.119 4.700 -42.918 1.00 39.50 118 TYR A N 1
ATOM 981 C CA . TYR A 1 118 ? 30.827 5.810 -43.583 1.00 39.50 118 TYR A CA 1
ATOM 982 C C . TYR A 1 118 ? 32.259 5.921 -43.059 1.00 39.50 118 TYR A C 1
ATOM 984 O O . TYR A 1 118 ? 33.117 6.403 -43.832 1.00 39.50 118 TYR A O 1
#

Foldseek 3Di:
DPLLPQFQDPVQPDALCNQCVVQVVCCVVPVDRDDTDALLVRRLVSSQVSCVVVVHHDDPVVSSVSSVSVVVVDDPVSSVSSRVSSVVSVVVSVVVNCVVCVVVVVVVVVVVVVVPPD

Sequence (118 aa):
MNTNTIRPQFPPNLSVEELIVNAVEKLHKTGKISKTPNSFFAYRMALQKELTARNYYPNMCDLSIIAGNLWIQEPQYIKAEYQRLVHDAKILFEEYCHHAFLPYSINQEQQQNLYYFY

Secondary structure (DSSP, 8-state):
--GGG-PPPSS----HHHHHHHHHHHHHHHS---PPPPHHHHHHHHHHHHHHHTT----HHHHHHHHHHHHHHS-HHHHHHHHHHHHHHHHHHHHHHHHHHHHHHHHHHHHHHHHT--